Protein AF-A0A0D2LZQ7-F1 (afdb_monomer)

Sequence (138 aa):
MLIMAAGFVLPALSAYAGPIALGGTLFYILSFAIGAGPVSGLIVPELNDACVRGLQRGAAVLQQGRKASNAVSAAMVTHWVCNVAIGQNFMAWVDRFGLSAVYTGFALASLIGAAYIQANVPETKGKSFGEIQKELNA

Solvent-accessible surface area (backbone atoms only — not comparable to full-atom values): 7782 Å² total; per-residue (Å²): 78,54,68,38,22,45,23,77,69,40,77,92,34,50,91,45,28,67,63,44,43,53,54,42,48,54,51,49,52,54,55,34,62,79,36,67,54,59,48,60,70,53,47,50,50,62,74,28,62,57,73,69,82,91,72,86,74,67,78,74,50,58,57,46,31,54,52,23,54,49,52,47,48,50,51,52,50,52,50,50,53,51,50,50,53,49,70,72,40,47,64,62,46,32,75,72,62,33,62,40,54,52,29,40,51,53,38,51,53,51,53,52,50,50,54,48,43,74,74,69,53,72,83,60,86,95,56,52,67,71,57,45,53,50,59,69,72,104

Secondary structure (DSSP, 8-state):
-HHHHHHTT-GGGGGGHHHHHHHHHHHHHHHHHHTHHHHHHHHHHHHTT---SS----HHHHHHHHHHHHHHHHHHHHHHHHHHHHHHHHHHHHHHH-HHHHHHHHHHHHHHHHHHHHHH----TT--HHHHHHHHT-

Radius of gyration: 20.06 Å; Cα contacts (8 Å, |Δi|>4): 86; chains: 1; bounding box: 40×25×62 Å

pLDDT: mean 84.76, std 14.62, range [44.53, 97.62]

Structure (mmCIF, N/CA/C/O backbone):
data_AF-A0A0D2LZQ7-F1
#
_entry.id   AF-A0A0D2LZQ7-F1
#
loop_
_atom_site.group_PDB
_atom_site.id
_atom_site.type_symbol
_atom_site.label_atom_id
_atom_site.label_alt_id
_atom_site.label_comp_id
_atom_site.label_asym_id
_atom_site.label_entity_id
_atom_site.label_seq_id
_atom_site.pdbx_PDB_ins_code
_atom_site.Cartn_x
_atom_site.Cartn_y
_atom_site.Cartn_z
_atom_site.occupancy
_atom_site.B_iso_or_equiv
_atom_site.auth_seq_id
_atom_site.auth_comp_id
_atom_site.auth_asym_id
_atom_site.auth_atom_id
_atom_site.pdbx_PDB_model_num
ATOM 1 N N . MET A 1 1 ? 3.597 5.274 -8.140 1.00 87.75 1 MET A N 1
ATOM 2 C CA . MET A 1 1 ? 4.105 4.033 -8.771 1.00 87.75 1 MET A CA 1
ATOM 3 C C . MET A 1 1 ? 3.721 3.924 -10.254 1.00 87.75 1 MET A C 1
ATOM 5 O O . MET A 1 1 ? 4.626 3.721 -11.047 1.00 87.75 1 MET A O 1
ATOM 9 N N . LEU A 1 2 ? 2.462 4.156 -10.675 1.00 90.06 2 LEU A N 1
ATOM 10 C CA . LEU A 1 2 ? 2.063 4.077 -12.105 1.00 90.06 2 LEU A CA 1
ATOM 11 C C . LEU A 1 2 ? 2.853 4.998 -13.046 1.00 90.06 2 LEU A C 1
ATOM 13 O O . LEU A 1 2 ? 3.326 4.553 -14.083 1.00 90.06 2 LEU A O 1
ATOM 17 N N . ILE A 1 3 ? 3.047 6.266 -12.673 1.00 87.00 3 ILE A N 1
ATOM 18 C CA . ILE A 1 3 ? 3.822 7.219 -13.489 1.00 87.00 3 ILE A CA 1
ATOM 19 C C . ILE A 1 3 ? 5.280 6.757 -13.637 1.00 87.00 3 ILE A C 1
ATOM 21 O O . ILE A 1 3 ? 5.860 6.870 -14.712 1.00 87.00 3 ILE A O 1
ATOM 25 N N . MET A 1 4 ? 5.854 6.167 -12.583 1.00 87.94 4 MET A N 1
ATOM 26 C CA . MET A 1 4 ? 7.193 5.578 -12.654 1.00 87.94 4 MET A CA 1
ATOM 27 C C . MET A 1 4 ? 7.211 4.378 -13.603 1.00 87.94 4 MET A C 1
ATOM 29 O O . MET A 1 4 ? 8.079 4.312 -14.462 1.00 87.94 4 MET A O 1
ATOM 33 N N . ALA A 1 5 ? 6.222 3.482 -13.517 1.00 88.62 5 ALA A N 1
ATOM 34 C CA . ALA A 1 5 ? 6.083 2.347 -14.432 1.00 88.62 5 ALA A CA 1
ATOM 35 C C . ALA A 1 5 ? 5.972 2.792 -15.904 1.00 88.62 5 ALA A C 1
ATOM 37 O O . ALA A 1 5 ? 6.611 2.201 -16.776 1.00 88.62 5 ALA A O 1
ATOM 38 N N . ALA A 1 6 ? 5.222 3.867 -16.169 1.00 86.06 6 ALA A N 1
ATOM 39 C CA . ALA A 1 6 ? 5.079 4.460 -17.496 1.00 86.06 6 ALA A CA 1
ATOM 40 C C . ALA A 1 6 ? 6.392 5.079 -18.008 1.00 86.06 6 ALA A C 1
ATOM 42 O O . ALA A 1 6 ? 6.715 4.931 -19.186 1.00 86.06 6 ALA A O 1
ATOM 43 N N . GLY A 1 7 ? 7.181 5.703 -17.125 1.00 84.12 7 GLY A N 1
ATOM 44 C CA . GLY A 1 7 ? 8.494 6.271 -17.454 1.00 84.12 7 GLY A CA 1
ATOM 45 C C . GLY A 1 7 ? 9.517 5.244 -17.956 1.00 84.12 7 GLY A C 1
ATOM 46 O O . GLY A 1 7 ? 10.398 5.601 -18.731 1.00 84.12 7 GLY A O 1
ATOM 47 N N . PHE A 1 8 ? 9.372 3.970 -17.573 1.00 79.88 8 PHE A N 1
ATOM 48 C CA . PHE A 1 8 ? 10.234 2.874 -18.036 1.00 79.88 8 PHE A CA 1
ATOM 49 C C . PHE A 1 8 ? 9.756 2.194 -19.328 1.00 79.88 8 PHE A C 1
ATOM 51 O O . PHE A 1 8 ? 10.503 1.406 -19.901 1.00 79.88 8 PHE A O 1
ATOM 58 N N . VAL A 1 9 ? 8.526 2.459 -19.782 1.00 84.75 9 VAL A N 1
ATOM 59 C CA . VAL A 1 9 ? 7.919 1.772 -20.940 1.00 84.75 9 VAL A CA 1
ATOM 60 C C . VAL A 1 9 ? 7.734 2.708 -22.128 1.00 84.75 9 VAL A C 1
ATOM 62 O O . VAL A 1 9 ? 7.907 2.293 -23.270 1.00 84.75 9 VAL A O 1
ATOM 65 N N . LEU A 1 10 ? 7.375 3.969 -21.883 1.00 87.06 10 LEU A N 1
ATOM 66 C CA . LEU A 1 10 ? 7.073 4.920 -22.946 1.00 87.06 10 LEU A CA 1
ATOM 67 C C . LEU A 1 10 ? 8.366 5.538 -23.504 1.00 87.06 10 LEU A C 1
ATOM 69 O O . LEU A 1 10 ? 9.051 6.255 -22.770 1.00 87.06 10 LEU A O 1
ATOM 73 N N . PRO A 1 11 ? 8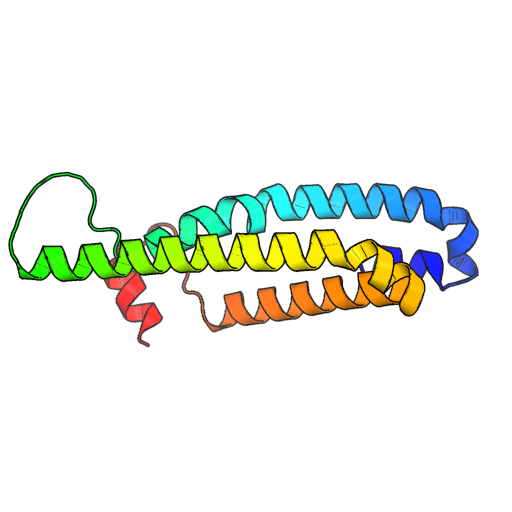.675 5.367 -24.809 1.00 83.62 11 PRO A N 1
ATOM 74 C CA . PRO A 1 11 ? 9.893 5.919 -25.409 1.00 83.62 11 PRO A CA 1
ATOM 75 C C . PRO A 1 11 ? 10.017 7.436 -25.234 1.00 83.62 11 PRO A C 1
ATOM 77 O O . PRO A 1 11 ? 11.109 7.940 -24.989 1.00 83.62 11 PRO A O 1
ATOM 80 N N . ALA A 1 12 ? 8.891 8.157 -25.270 1.00 86.25 12 ALA A N 1
ATOM 81 C CA . ALA A 1 12 ? 8.836 9.606 -25.073 1.00 86.25 12 ALA A CA 1
ATOM 82 C C . ALA A 1 12 ? 9.287 10.071 -23.672 1.00 86.25 12 ALA A C 1
ATOM 84 O O . ALA A 1 12 ? 9.726 11.207 -23.517 1.00 86.25 12 ALA A O 1
ATOM 85 N N . LEU A 1 13 ? 9.190 9.209 -22.653 1.00 82.88 13 LEU A N 1
ATOM 86 C CA . LEU A 1 13 ? 9.562 9.525 -21.268 1.00 82.88 13 LEU A CA 1
ATOM 87 C C . LEU A 1 13 ? 10.938 8.974 -20.876 1.00 82.88 13 LEU A C 1
ATOM 89 O O . LEU A 1 13 ? 11.419 9.276 -19.785 1.00 82.88 13 LEU A O 1
ATOM 93 N N . SER A 1 14 ? 11.589 8.214 -21.761 1.00 79.50 14 SER A N 1
ATOM 94 C CA . SER A 1 14 ? 12.878 7.559 -21.498 1.00 79.50 14 SER A CA 1
ATOM 95 C C . SER A 1 14 ? 13.975 8.539 -21.062 1.00 79.50 14 SER A C 1
ATOM 97 O O . SER A 1 14 ? 14.703 8.260 -20.110 1.00 79.50 14 SER A O 1
ATOM 99 N N . ALA A 1 15 ? 14.032 9.730 -21.671 1.00 86.69 15 ALA A N 1
ATOM 100 C CA . ALA A 1 15 ? 14.978 10.792 -21.312 1.00 86.69 15 ALA A CA 1
ATOM 101 C C . ALA A 1 15 ? 14.763 11.354 -19.890 1.00 86.69 15 ALA A C 1
ATOM 103 O O . ALA A 1 15 ? 15.683 11.911 -19.296 1.00 86.69 15 ALA A O 1
ATOM 104 N N . TYR A 1 16 ? 13.563 11.187 -19.329 1.00 88.56 16 TYR A N 1
ATOM 105 C CA . TYR A 1 16 ? 13.173 11.693 -18.011 1.00 88.56 16 TYR A CA 1
ATOM 106 C C . TYR A 1 16 ? 12.972 10.581 -16.975 1.00 88.56 16 TYR A C 1
ATOM 108 O O . TYR A 1 16 ? 12.557 10.865 -15.850 1.00 88.56 16 TYR A O 1
ATOM 116 N N . ALA A 1 17 ? 13.282 9.324 -17.311 1.00 85.62 17 ALA A N 1
ATOM 117 C CA . ALA A 1 17 ? 13.034 8.176 -16.440 1.00 85.62 17 ALA A CA 1
ATOM 118 C C . ALA A 1 17 ? 13.706 8.322 -15.061 1.00 85.62 17 ALA A C 1
ATOM 120 O O . ALA A 1 17 ? 13.077 8.045 -14.042 1.00 85.62 17 ALA A O 1
ATOM 121 N N . GLY A 1 18 ? 14.945 8.830 -15.015 1.00 87.94 18 GLY A N 1
ATOM 122 C CA . GLY A 1 18 ? 15.674 9.089 -13.766 1.00 87.94 18 GLY A CA 1
ATOM 123 C C . GLY A 1 18 ? 14.971 10.108 -12.853 1.00 87.94 18 GLY A C 1
ATOM 124 O O . GLY A 1 18 ? 14.601 9.756 -11.730 1.00 87.94 18 GLY A O 1
ATOM 125 N N . PRO A 1 19 ? 14.725 11.349 -13.316 1.00 92.75 19 PRO A N 1
ATOM 126 C CA . PRO A 1 19 ? 13.962 12.342 -12.557 1.00 92.75 19 PRO A CA 1
ATOM 127 C C . PRO A 1 19 ? 12.556 11.877 -12.148 1.00 92.75 19 PRO A C 1
ATOM 129 O O . PRO A 1 19 ? 12.140 12.121 -11.015 1.00 92.75 19 PRO A O 1
ATOM 132 N N . ILE A 1 20 ? 11.839 11.170 -13.030 1.00 91.88 20 ILE A N 1
ATOM 133 C CA . ILE A 1 20 ? 10.507 10.615 -12.740 1.00 91.88 20 ILE A CA 1
ATOM 134 C C . ILE A 1 20 ? 10.581 9.574 -11.617 1.00 91.88 20 ILE A C 1
ATOM 136 O O . ILE A 1 20 ? 9.742 9.589 -10.714 1.00 91.88 20 ILE A O 1
ATOM 140 N N . ALA A 1 21 ? 11.577 8.686 -11.646 1.00 90.50 21 ALA A N 1
ATOM 141 C CA . ALA A 1 21 ? 11.774 7.682 -10.608 1.00 90.50 21 ALA A CA 1
ATOM 142 C C . ALA A 1 21 ? 12.103 8.327 -9.254 1.00 90.50 21 ALA A C 1
ATOM 144 O O . ALA A 1 21 ? 11.505 7.961 -8.241 1.00 90.50 21 ALA A O 1
ATOM 145 N N . LEU A 1 22 ? 12.991 9.325 -9.230 1.00 92.94 22 LEU A N 1
ATOM 146 C CA . LEU A 1 22 ? 13.341 10.046 -8.006 1.00 92.94 22 LEU A CA 1
ATOM 147 C C . LEU A 1 22 ? 12.132 10.792 -7.427 1.00 92.94 22 LEU A C 1
ATOM 149 O O . LEU A 1 22 ? 11.750 10.559 -6.280 1.00 92.94 22 LEU A O 1
ATOM 153 N N . GLY A 1 23 ? 11.500 11.654 -8.228 1.00 95.25 23 GLY A N 1
ATOM 154 C CA . GLY A 1 23 ? 10.352 12.447 -7.789 1.00 95.25 23 GLY A CA 1
ATOM 155 C C . GLY A 1 23 ? 9.172 11.570 -7.368 1.00 95.25 23 GLY A C 1
ATOM 156 O O . GLY A 1 23 ? 8.560 11.800 -6.326 1.00 95.25 23 GLY A O 1
ATOM 157 N N . GLY A 1 24 ? 8.900 10.507 -8.129 1.00 93.38 24 GLY A N 1
ATOM 158 C CA . GLY A 1 24 ? 7.856 9.540 -7.806 1.00 93.38 24 GLY A CA 1
ATOM 159 C C . GLY A 1 24 ? 8.128 8.765 -6.515 1.00 93.38 24 GLY A C 1
ATOM 160 O O . GLY A 1 24 ? 7.190 8.512 -5.758 1.00 93.38 24 GLY A O 1
ATOM 161 N N . THR A 1 25 ? 9.389 8.431 -6.231 1.00 93.44 25 THR A N 1
ATOM 162 C CA . THR A 1 25 ? 9.786 7.761 -4.983 1.00 93.44 25 THR A CA 1
ATOM 163 C C . THR A 1 25 ? 9.614 8.690 -3.786 1.00 93.44 25 THR A C 1
ATOM 165 O O . THR A 1 25 ? 9.009 8.295 -2.793 1.00 93.44 25 THR A O 1
ATOM 168 N N . LEU A 1 26 ? 10.066 9.943 -3.889 1.00 95.69 26 LEU A N 1
ATOM 169 C CA . LEU A 1 26 ? 9.900 10.933 -2.820 1.00 95.69 26 LEU A CA 1
ATOM 170 C C . LEU A 1 26 ? 8.422 11.187 -2.513 1.00 95.69 26 LEU A C 1
ATOM 172 O O . LEU A 1 26 ? 8.014 11.147 -1.354 1.00 95.69 26 LEU A O 1
ATOM 176 N N . PHE A 1 27 ? 7.599 11.376 -3.546 1.00 94.19 27 PHE A N 1
ATOM 177 C CA . PHE A 1 27 ? 6.162 11.578 -3.371 1.00 94.19 27 PHE A CA 1
ATOM 178 C C . PHE A 1 27 ? 5.471 10.357 -2.750 1.00 94.19 27 PHE A C 1
ATOM 180 O O . PHE A 1 27 ? 4.601 10.503 -1.890 1.00 94.19 27 PHE A O 1
ATOM 187 N N . TYR A 1 28 ? 5.877 9.148 -3.151 1.00 93.19 28 TYR A N 1
ATOM 188 C CA . TYR A 1 28 ? 5.391 7.908 -2.553 1.00 93.19 28 TYR A CA 1
ATOM 189 C C . TYR A 1 28 ? 5.730 7.828 -1.058 1.00 93.19 28 TYR A C 1
ATOM 191 O O . TYR A 1 28 ? 4.838 7.576 -0.250 1.00 93.19 28 TYR A O 1
ATOM 199 N N . ILE A 1 29 ? 6.985 8.106 -0.684 1.00 94.44 29 ILE A N 1
ATOM 200 C CA . ILE A 1 29 ? 7.432 8.098 0.717 1.00 94.44 29 ILE A CA 1
ATOM 201 C C . ILE A 1 29 ? 6.642 9.120 1.542 1.00 94.44 29 ILE A C 1
ATOM 203 O O . ILE A 1 29 ? 6.144 8.778 2.612 1.00 94.44 29 ILE A O 1
ATOM 207 N N . LEU A 1 30 ? 6.476 10.347 1.037 1.00 95.06 30 LEU A N 1
ATOM 208 C CA . LEU A 1 30 ? 5.711 11.395 1.721 1.00 95.06 30 LEU A CA 1
ATOM 209 C C . LEU A 1 30 ? 4.248 10.992 1.926 1.00 95.06 30 LEU A C 1
ATOM 211 O O . LEU A 1 30 ? 3.727 11.114 3.032 1.00 95.06 30 LEU A O 1
ATOM 215 N N . SER A 1 31 ? 3.606 10.463 0.882 1.00 93.25 31 SER A N 1
ATOM 216 C CA . SER A 1 31 ? 2.210 10.010 0.943 1.00 93.25 31 SER A CA 1
ATOM 217 C C . SER A 1 31 ? 2.025 8.874 1.953 1.00 93.25 31 SER A C 1
ATOM 219 O O . SER A 1 31 ? 1.050 8.854 2.703 1.00 93.25 31 SER A O 1
ATOM 221 N N . PHE A 1 32 ? 2.977 7.939 2.009 1.00 92.69 32 PHE A N 1
ATOM 222 C CA . PHE A 1 32 ? 2.966 6.860 2.992 1.00 92.69 32 PHE A CA 1
ATOM 223 C C . PHE A 1 32 ? 3.152 7.392 4.421 1.00 92.69 32 PHE A C 1
ATOM 225 O O . PHE A 1 32 ? 2.405 7.005 5.319 1.00 92.69 32 PHE A O 1
ATOM 232 N N . ALA A 1 33 ? 4.105 8.306 4.623 1.00 92.88 33 ALA A N 1
ATOM 233 C CA . ALA A 1 33 ? 4.465 8.833 5.937 1.00 92.88 33 ALA A CA 1
ATOM 234 C C . ALA A 1 33 ? 3.336 9.618 6.622 1.00 92.88 33 ALA A C 1
ATOM 236 O O . ALA A 1 33 ? 3.242 9.583 7.845 1.00 92.88 33 ALA A O 1
ATOM 237 N N . ILE A 1 34 ? 2.469 10.300 5.865 1.00 93.38 34 ILE A N 1
ATOM 238 C CA . ILE A 1 34 ? 1.331 11.049 6.431 1.00 93.38 34 ILE A CA 1
ATOM 239 C C . ILE A 1 34 ? 0.064 10.202 6.622 1.00 93.38 34 ILE A C 1
ATOM 241 O O . ILE A 1 34 ? -0.857 10.637 7.306 1.00 93.38 34 ILE A O 1
ATOM 245 N N . GLY A 1 35 ? -0.007 9.022 5.998 1.00 90.88 35 GLY A N 1
ATOM 246 C CA . GLY A 1 35 ? -1.219 8.204 5.933 1.00 90.88 35 GLY A CA 1
ATOM 247 C C . GLY A 1 35 ? -0.979 6.778 6.410 1.00 90.88 35 GLY A C 1
ATOM 248 O O . GLY A 1 35 ? -0.927 6.511 7.608 1.00 90.88 35 GLY A O 1
ATOM 249 N N . ALA A 1 36 ? -0.842 5.849 5.461 1.00 89.56 36 ALA A N 1
ATOM 250 C CA . ALA A 1 36 ? -0.796 4.410 5.731 1.00 89.56 36 ALA A CA 1
ATOM 251 C C . ALA A 1 36 ? 0.318 3.975 6.702 1.00 89.56 36 ALA A C 1
ATOM 253 O O . ALA A 1 36 ? 0.158 2.957 7.372 1.00 89.56 36 ALA A O 1
ATOM 254 N N . GLY A 1 37 ? 1.411 4.738 6.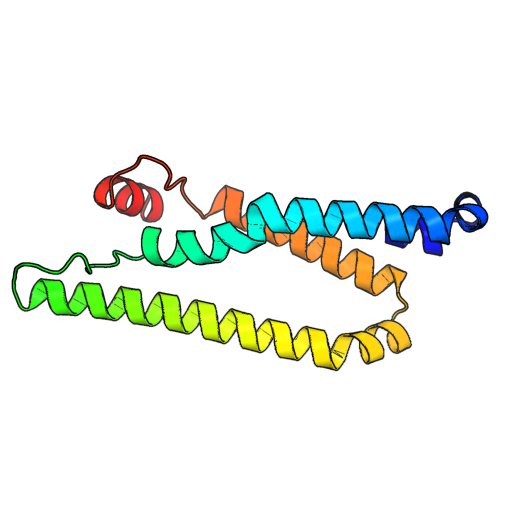810 1.00 89.06 37 GLY A N 1
ATOM 255 C CA . GLY A 1 37 ? 2.474 4.501 7.784 1.00 89.06 37 GLY A CA 1
ATOM 256 C C . GLY A 1 37 ? 1.972 4.600 9.228 1.00 89.06 37 GLY A C 1
ATOM 257 O O . GLY A 1 37 ? 1.796 3.569 9.873 1.00 89.06 37 GLY A O 1
ATOM 258 N N . PRO A 1 38 ? 1.720 5.808 9.757 1.00 90.38 38 PRO A N 1
ATOM 259 C CA . PRO A 1 38 ? 1.290 5.977 11.145 1.00 90.38 38 PRO A CA 1
ATOM 260 C C . PRO A 1 38 ? -0.142 5.486 11.406 1.00 90.38 38 PRO A C 1
ATOM 262 O O . PRO A 1 38 ? -0.401 4.903 12.457 1.00 90.38 38 PRO A O 1
ATOM 265 N N . VAL A 1 39 ? -1.076 5.686 10.468 1.00 91.44 39 VAL A N 1
ATOM 266 C CA . VAL A 1 39 ? -2.510 5.430 10.709 1.00 91.44 39 VAL A CA 1
ATOM 267 C C . VAL A 1 39 ? -2.805 3.941 10.884 1.00 91.44 39 VAL A C 1
ATOM 269 O O . VAL A 1 39 ? -3.612 3.578 11.736 1.00 91.44 39 VAL A O 1
ATOM 272 N N . SER A 1 40 ? -2.123 3.061 10.144 1.00 88.06 40 SER A N 1
ATOM 273 C CA . SER A 1 40 ? -2.337 1.611 10.265 1.00 88.06 40 SER A CA 1
ATOM 274 C C . SER A 1 40 ? -1.994 1.070 11.659 1.00 88.06 40 SER A C 1
ATOM 276 O O . SER A 1 40 ? -2.641 0.136 12.127 1.00 88.06 40 SER A O 1
ATOM 278 N N . GLY A 1 41 ? -1.030 1.687 12.353 1.00 85.38 41 GLY A N 1
ATOM 279 C CA . GLY A 1 41 ? -0.684 1.339 13.733 1.00 85.38 41 GLY A CA 1
ATOM 280 C C . GLY A 1 41 ? -1.691 1.845 14.770 1.00 85.38 41 GLY A C 1
ATOM 281 O O . GLY A 1 41 ? -1.858 1.213 15.812 1.00 85.38 41 GLY A O 1
ATOM 282 N N . LEU A 1 42 ? -2.376 2.956 14.484 1.00 87.69 42 LEU A N 1
ATOM 283 C CA . LEU A 1 42 ? -3.363 3.565 15.384 1.00 87.69 42 LEU A CA 1
ATOM 284 C C . LEU A 1 42 ? -4.743 2.918 15.259 1.00 87.69 42 LEU A C 1
ATOM 286 O O . LEU A 1 42 ? -5.418 2.697 16.259 1.00 87.69 42 LEU A O 1
ATOM 290 N N . ILE A 1 43 ? -5.152 2.567 14.042 1.00 88.94 43 ILE A N 1
ATOM 291 C CA . ILE A 1 43 ? -6.537 2.169 13.782 1.00 88.94 43 ILE A CA 1
ATOM 292 C C . ILE A 1 43 ? -6.887 0.789 14.350 1.00 88.94 43 ILE A C 1
ATOM 294 O O . ILE A 1 43 ? -8.011 0.558 14.777 1.00 88.94 43 ILE A O 1
ATOM 298 N N . VAL A 1 44 ? -5.929 -0.142 14.413 1.00 87.31 44 VAL A N 1
ATOM 299 C CA . VAL A 1 44 ? -6.172 -1.501 14.930 1.00 87.31 44 VAL A CA 1
ATOM 300 C C . VAL A 1 44 ? -6.626 -1.498 16.400 1.00 87.31 44 VAL A C 1
ATOM 302 O O . VAL A 1 44 ? -7.643 -2.136 16.685 1.00 87.31 44 VAL A O 1
ATOM 305 N N . PRO A 1 45 ? -5.945 -0.808 17.339 1.00 83.19 45 PRO A N 1
ATOM 306 C CA . PRO A 1 45 ? -6.425 -0.690 18.718 1.00 83.19 45 PRO A CA 1
ATOM 307 C C . PRO A 1 45 ? -7.638 0.242 18.883 1.00 83.19 45 PRO A C 1
ATOM 309 O O . PRO A 1 45 ? -8.339 0.132 19.885 1.00 83.19 45 PRO A O 1
ATOM 312 N N . GLU A 1 46 ? -7.901 1.152 17.940 1.00 85.06 46 GLU A N 1
ATOM 313 C CA . GLU A 1 46 ? -9.112 1.988 17.956 1.00 85.06 46 GLU A CA 1
ATOM 314 C C . GLU A 1 46 ? -10.366 1.209 17.527 1.00 85.06 46 GLU A C 1
ATOM 316 O O . GLU A 1 46 ? -11.428 1.391 18.117 1.00 85.06 46 GLU A O 1
ATOM 321 N N . LEU A 1 47 ? -10.240 0.311 16.541 1.00 84.44 47 LEU A N 1
ATOM 322 C CA . LEU A 1 47 ? -11.326 -0.557 16.065 1.00 84.44 47 LEU A CA 1
ATOM 323 C C . LEU A 1 47 ? -11.620 -1.717 17.015 1.00 84.44 47 LEU A C 1
ATOM 325 O O . LEU A 1 47 ? -12.757 -2.167 17.118 1.00 84.44 47 LEU A O 1
ATOM 329 N N . ASN A 1 48 ? -10.588 -2.246 17.668 1.00 74.50 48 ASN A N 1
ATOM 330 C CA . ASN A 1 48 ? -10.734 -3.349 18.603 1.00 74.50 48 ASN A CA 1
ATOM 331 C C . ASN A 1 48 ? -10.612 -2.784 20.004 1.00 74.50 48 ASN A C 1
ATOM 333 O O . ASN A 1 48 ? -9.480 -2.553 20.410 1.00 74.50 48 ASN A O 1
ATOM 337 N N . ASP A 1 49 ? -11.738 -2.599 20.706 1.00 63.41 49 ASP A N 1
ATOM 338 C CA . ASP A 1 49 ? -11.848 -2.129 22.097 1.00 63.41 49 ASP A CA 1
ATOM 339 C C . ASP A 1 49 ? -10.598 -2.444 22.931 1.00 63.41 49 ASP A C 1
ATOM 341 O O . ASP A 1 49 ? -10.515 -3.460 23.636 1.00 63.41 49 ASP A O 1
ATOM 345 N N . ALA A 1 50 ? -9.593 -1.569 22.856 1.00 53.75 50 ALA A N 1
ATOM 346 C CA . ALA A 1 50 ? -8.380 -1.715 23.623 1.00 53.75 50 ALA A CA 1
ATOM 347 C C . ALA A 1 50 ? -8.736 -1.244 25.025 1.00 53.75 50 ALA A C 1
ATOM 349 O O . ALA A 1 50 ? -8.507 -0.101 25.419 1.00 53.75 50 ALA A O 1
A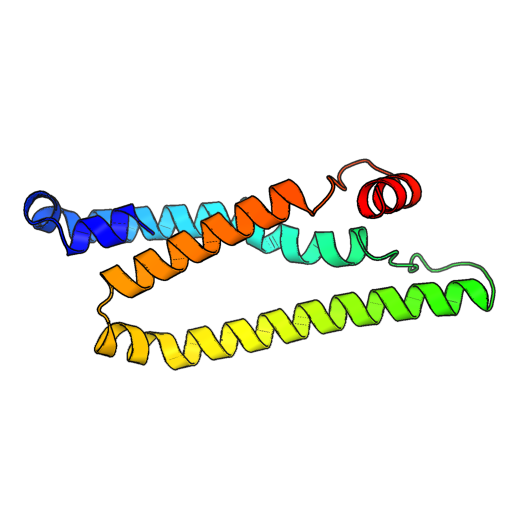TOM 350 N N . CYS A 1 51 ? -9.361 -2.144 25.780 1.00 49.28 51 CYS A N 1
ATOM 351 C CA . CYS A 1 51 ? -9.588 -2.012 27.203 1.00 49.28 51 CYS A CA 1
ATOM 352 C C . CYS A 1 51 ? -8.233 -1.993 27.923 1.00 49.28 51 CYS A C 1
ATOM 354 O O . CYS A 1 51 ? -7.859 -2.960 28.578 1.00 49.28 51 CYS A O 1
ATOM 356 N N . VAL A 1 52 ? -7.479 -0.899 27.803 1.00 45.47 52 VAL A N 1
ATOM 357 C CA . VAL A 1 52 ? -6.348 -0.589 28.674 1.00 45.47 52 VAL A CA 1
ATOM 358 C C . VAL A 1 52 ? -6.196 0.930 28.807 1.00 45.47 52 VAL A C 1
ATOM 360 O O . VAL A 1 52 ? -5.287 1.556 28.274 1.00 45.47 52 VAL A O 1
ATOM 363 N N . ARG A 1 53 ? -7.058 1.527 29.631 1.00 45.84 53 ARG A N 1
ATOM 364 C CA . ARG A 1 53 ? -6.612 2.563 30.573 1.00 45.84 53 ARG A CA 1
ATOM 365 C C . ARG A 1 53 ? -6.899 2.089 31.997 1.00 45.84 53 ARG A C 1
ATOM 367 O O . ARG A 1 53 ? -7.810 2.558 32.658 1.00 45.84 53 ARG A O 1
ATOM 374 N N . GLY A 1 54 ? -6.128 1.093 32.428 1.00 44.78 54 GLY A N 1
ATOM 375 C CA . GLY A 1 54 ? -5.565 0.997 33.780 1.00 44.78 54 GLY A CA 1
ATOM 376 C C . GLY A 1 54 ? -6.449 0.845 35.023 1.00 44.78 54 GLY A C 1
ATOM 377 O O . GLY A 1 54 ? -5.873 0.655 36.088 1.00 44.78 54 GLY A O 1
ATOM 378 N N . LEU A 1 55 ? -7.781 0.908 34.987 1.00 44.53 55 LEU A N 1
ATOM 379 C CA . LEU A 1 55 ? -8.541 0.846 36.239 1.00 44.53 55 LEU A CA 1
ATOM 380 C C . LEU A 1 55 ? -9.977 0.359 36.021 1.00 44.53 55 LEU A C 1
ATOM 382 O O . LEU A 1 55 ? -10.735 0.970 35.278 1.00 44.53 55 LEU A O 1
ATOM 386 N N . GLN A 1 56 ? -10.350 -0.673 36.784 1.00 45.25 56 GLN A N 1
ATOM 387 C CA . GLN A 1 56 ? -11.709 -1.170 37.048 1.00 45.25 56 GLN A CA 1
ATOM 388 C C . GLN A 1 56 ? -12.266 -2.328 36.174 1.00 45.25 56 GLN A C 1
ATOM 390 O O . GLN A 1 56 ? -12.451 -2.192 34.972 1.00 45.25 56 GLN A O 1
ATOM 395 N N . ARG A 1 57 ? -12.713 -3.381 36.896 1.00 47.84 57 ARG A N 1
ATOM 396 C CA . ARG A 1 57 ? -13.887 -4.271 36.666 1.00 47.84 57 ARG A CA 1
ATOM 397 C C . ARG A 1 57 ? -13.688 -5.619 35.944 1.00 47.84 57 ARG A C 1
ATOM 399 O O . ARG A 1 57 ? -13.382 -5.647 34.774 1.00 47.84 57 ARG A O 1
ATOM 406 N N . GLY A 1 58 ? -14.042 -6.713 36.642 1.00 53.03 58 GLY A N 1
ATOM 407 C CA . GLY A 1 58 ? -14.916 -7.818 36.181 1.00 53.03 58 GLY A CA 1
ATOM 408 C C . GLY A 1 58 ? -14.449 -8.830 35.109 1.00 53.03 58 GLY A C 1
ATOM 409 O O . GLY A 1 58 ? -13.770 -8.501 34.146 1.00 53.03 58 GLY A O 1
ATOM 410 N N . ALA A 1 59 ? -14.926 -10.080 35.216 1.00 53.25 59 ALA A N 1
ATOM 411 C CA . ALA A 1 59 ? -14.616 -11.184 34.291 1.00 53.25 59 ALA A CA 1
ATOM 412 C C . ALA A 1 59 ? -15.067 -10.959 32.828 1.00 53.25 59 ALA A C 1
ATOM 414 O O . ALA A 1 59 ? -14.407 -11.440 31.909 1.00 53.25 59 ALA A O 1
ATOM 415 N N . ALA A 1 60 ? -16.139 -10.191 32.592 1.00 50.81 60 ALA A N 1
ATOM 416 C CA . ALA A 1 60 ? -16.614 -9.859 31.242 1.00 50.81 60 ALA A CA 1
ATOM 417 C C . ALA A 1 60 ? -15.677 -8.885 30.492 1.00 50.81 60 ALA A C 1
ATOM 419 O O . ALA A 1 60 ? -15.534 -8.964 29.276 1.00 50.81 60 ALA A O 1
ATOM 420 N N . VAL A 1 61 ? -14.972 -8.012 31.219 1.00 52.50 61 VAL A N 1
ATOM 421 C CA . VAL A 1 61 ? -14.021 -7.036 30.655 1.00 52.50 61 VAL A CA 1
ATOM 422 C C . VAL A 1 61 ? -12.697 -7.711 30.271 1.00 52.50 61 VAL A C 1
ATOM 424 O O . VAL A 1 61 ? -12.082 -7.359 29.264 1.00 52.50 61 VAL A O 1
ATOM 427 N N . LEU A 1 62 ? -12.294 -8.756 31.008 1.00 51.84 62 LEU A N 1
ATOM 428 C CA . LEU A 1 62 ? -11.110 -9.566 30.685 1.00 51.84 62 LEU A CA 1
ATOM 429 C C . LEU A 1 62 ? -11.225 -10.264 29.319 1.00 51.84 62 LEU A C 1
ATOM 431 O O . LEU A 1 62 ? -10.219 -10.464 28.637 1.00 51.84 62 LEU A O 1
ATOM 435 N N . GLN A 1 63 ? -12.442 -10.629 28.905 1.00 51.19 63 GLN A N 1
ATOM 436 C CA . GLN A 1 63 ? -12.674 -11.294 27.624 1.00 51.19 63 GLN A CA 1
ATOM 437 C C . GLN A 1 63 ? -12.594 -10.312 26.438 1.00 51.19 63 GLN A C 1
ATOM 439 O O . GLN A 1 63 ? -12.103 -10.696 25.375 1.00 51.19 63 GLN A O 1
ATOM 444 N N . GLN A 1 64 ? -12.996 -9.048 26.634 1.00 49.56 64 GLN A N 1
ATOM 445 C CA . GLN A 1 64 ? -12.884 -7.970 25.638 1.00 49.56 64 GLN A CA 1
ATOM 446 C C . GLN A 1 64 ? -11.409 -7.605 25.385 1.00 49.56 64 GLN A C 1
ATOM 448 O O . GLN A 1 64 ? -10.952 -7.611 24.242 1.00 49.56 64 GLN A O 1
ATOM 453 N N . GLY A 1 65 ? -10.623 -7.405 26.454 1.00 53.28 65 GLY A N 1
ATOM 454 C CA . GLY A 1 65 ? -9.199 -7.054 26.347 1.00 53.28 65 GLY A CA 1
ATOM 455 C C . GLY A 1 65 ? -8.347 -8.113 25.633 1.00 53.28 65 GLY A C 1
ATOM 456 O O . GLY A 1 65 ? -7.431 -7.772 24.887 1.00 53.28 65 GLY A O 1
ATOM 457 N N . ARG A 1 66 ? -8.691 -9.402 25.781 1.00 57.62 66 ARG A N 1
ATOM 458 C CA . ARG A 1 66 ? -8.013 -10.510 25.084 1.00 57.62 66 ARG A CA 1
ATOM 459 C C . ARG A 1 66 ? -8.268 -10.513 23.570 1.00 57.62 66 ARG A C 1
ATOM 461 O O . ARG A 1 66 ? -7.396 -10.914 22.805 1.00 57.62 66 ARG A O 1
ATOM 468 N N . LYS A 1 67 ? -9.447 -10.078 23.111 1.00 60.06 67 LYS A N 1
ATOM 469 C CA . LYS A 1 67 ? -9.745 -9.993 21.669 1.00 60.06 67 LYS A CA 1
ATOM 470 C C . LYS A 1 67 ? -8.959 -8.862 21.003 1.00 60.06 67 LYS A C 1
ATOM 472 O O . LYS A 1 67 ? -8.390 -9.082 19.938 1.00 60.06 67 LYS A O 1
ATOM 477 N N . ALA A 1 68 ? -8.843 -7.710 21.664 1.00 66.19 68 ALA A N 1
ATOM 478 C CA . ALA A 1 68 ? -8.056 -6.588 21.158 1.00 66.19 68 ALA A CA 1
ATOM 479 C C . ALA A 1 68 ? -6.557 -6.913 21.056 1.00 66.19 68 ALA A C 1
ATOM 481 O O . ALA A 1 68 ? -5.941 -6.652 20.023 1.00 66.19 68 ALA A O 1
ATOM 482 N N . SER A 1 69 ? -5.973 -7.573 22.067 1.00 68.62 69 SER A N 1
ATOM 483 C CA . SER A 1 69 ? -4.570 -8.011 21.996 1.00 68.62 69 SER A CA 1
ATOM 484 C C . SER A 1 69 ? -4.320 -8.996 20.851 1.00 68.62 69 SER A C 1
ATOM 486 O O . SER A 1 69 ? -3.285 -8.927 20.187 1.00 68.62 69 SER A O 1
ATOM 488 N N . ASN A 1 70 ? -5.280 -9.888 20.584 1.00 79.75 70 ASN A N 1
ATOM 489 C CA . ASN A 1 70 ? -5.179 -10.846 19.486 1.00 79.75 70 ASN A CA 1
ATOM 490 C C . ASN A 1 70 ? -5.241 -10.149 18.122 1.00 79.75 70 ASN A C 1
ATOM 492 O O . ASN A 1 70 ? -4.483 -10.516 17.231 1.00 79.75 70 ASN A O 1
ATOM 496 N N . ALA A 1 71 ? -6.091 -9.130 17.967 1.00 84.38 71 ALA A N 1
ATOM 497 C CA . ALA A 1 71 ? -6.191 -8.362 16.729 1.00 84.38 71 ALA A CA 1
ATOM 498 C C . ALA A 1 71 ? -4.911 -7.563 16.437 1.00 84.38 71 ALA A C 1
ATOM 500 O O . ALA A 1 71 ? -4.387 -7.630 15.327 1.00 84.38 71 ALA A O 1
ATOM 501 N N . VAL A 1 72 ? -4.353 -6.877 17.442 1.00 86.12 72 VAL A N 1
ATOM 502 C CA . VAL A 1 72 ? -3.074 -6.154 17.309 1.00 86.12 72 VAL A CA 1
ATOM 503 C C . VAL A 1 72 ? -1.934 -7.115 16.963 1.00 86.12 72 VAL A C 1
ATOM 505 O O . VAL A 1 72 ? -1.143 -6.840 16.061 1.00 86.12 72 VAL A O 1
ATOM 508 N N . SER A 1 73 ? -1.866 -8.271 17.630 1.00 87.38 73 SER A N 1
ATOM 509 C CA . SER A 1 73 ? -0.862 -9.295 17.329 1.00 87.38 73 SER A CA 1
ATOM 510 C C . SER A 1 73 ? -1.021 -9.857 15.913 1.00 87.38 73 SER A C 1
ATOM 512 O O . SER A 1 73 ? -0.038 -9.929 15.178 1.00 87.38 73 SER A O 1
ATOM 514 N N . ALA A 1 74 ? -2.245 -10.183 15.491 1.00 89.56 74 ALA A N 1
ATOM 515 C CA . ALA A 1 74 ? -2.524 -10.677 14.145 1.00 89.56 74 ALA A CA 1
ATOM 516 C C . ALA A 1 74 ? -2.170 -9.641 13.068 1.00 89.56 74 ALA A C 1
ATOM 518 O O . ALA A 1 74 ? -1.553 -9.996 12.062 1.00 89.56 74 ALA A O 1
ATOM 519 N N . ALA A 1 75 ? -2.492 -8.363 13.292 1.00 90.88 75 ALA A N 1
ATOM 520 C CA . ALA A 1 75 ? -2.117 -7.275 12.395 1.00 90.88 75 ALA A CA 1
ATOM 521 C C . ALA A 1 75 ? -0.591 -7.147 12.276 1.00 90.88 75 ALA A C 1
ATOM 523 O O . ALA A 1 75 ? -0.063 -7.077 11.168 1.00 90.88 75 ALA A O 1
ATOM 524 N N . MET A 1 76 ? 0.127 -7.202 13.402 1.00 91.69 76 MET A N 1
ATOM 525 C CA . MET A 1 76 ? 1.588 -7.115 13.426 1.00 91.69 76 MET A CA 1
ATOM 526 C C . MET A 1 76 ? 2.252 -8.313 12.736 1.00 91.69 76 MET A C 1
ATOM 528 O O . MET A 1 76 ? 3.157 -8.136 11.924 1.00 91.69 76 MET A O 1
ATOM 532 N N . VAL A 1 77 ? 1.784 -9.536 13.003 1.00 94.88 77 VAL A N 1
ATOM 533 C CA . VAL A 1 77 ? 2.283 -10.745 12.329 1.00 94.88 77 VAL A CA 1
ATOM 534 C C . VAL A 1 77 ? 2.022 -10.664 10.827 1.00 94.88 77 VAL A C 1
ATOM 536 O O . VAL A 1 77 ? 2.938 -10.893 10.042 1.00 94.88 77 VAL A O 1
ATOM 539 N N . THR A 1 78 ? 0.811 -10.277 10.419 1.00 94.12 78 THR A N 1
ATOM 540 C CA . THR A 1 78 ? 0.462 -10.111 9.000 1.00 94.12 78 THR A CA 1
ATOM 541 C C . THR A 1 78 ? 1.365 -9.077 8.332 1.00 94.12 78 THR A C 1
ATOM 543 O O . THR A 1 78 ? 1.904 -9.339 7.259 1.00 94.12 78 THR A O 1
ATOM 546 N N . HIS A 1 79 ? 1.599 -7.934 8.986 1.00 94.12 79 HIS A N 1
ATOM 547 C CA . HIS A 1 79 ? 2.510 -6.903 8.498 1.00 94.12 79 HIS A CA 1
ATOM 548 C C . HIS A 1 79 ? 3.922 -7.455 8.265 1.00 94.12 79 HIS A C 1
ATOM 550 O O . HIS A 1 79 ? 4.471 -7.292 7.175 1.00 94.12 79 HIS A O 1
ATOM 556 N N . TRP A 1 80 ? 4.494 -8.156 9.247 1.00 96.44 80 TRP A N 1
ATOM 557 C CA . TRP A 1 80 ? 5.844 -8.711 9.131 1.00 96.44 80 TRP A CA 1
ATOM 558 C C . TRP A 1 80 ? 5.952 -9.825 8.094 1.00 96.44 80 TRP A C 1
ATOM 560 O O . TRP A 1 80 ? 6.923 -9.848 7.340 1.00 96.44 80 TRP A O 1
ATOM 570 N N . VAL A 1 81 ? 4.959 -10.710 8.002 1.00 97.62 81 VAL A N 1
ATOM 571 C CA . VAL A 1 81 ? 4.922 -11.763 6.976 1.00 97.62 81 VAL A CA 1
ATOM 572 C C . VAL A 1 81 ? 4.887 -11.145 5.579 1.00 97.62 81 VAL A C 1
ATOM 574 O O . VAL A 1 81 ? 5.700 -11.514 4.732 1.00 97.62 81 VAL A O 1
ATOM 577 N N . CYS A 1 82 ? 4.013 -10.162 5.346 1.00 95.50 82 CYS A N 1
ATOM 578 C CA . CYS A 1 82 ? 3.948 -9.445 4.073 1.00 95.50 82 CYS A CA 1
ATOM 579 C C . CYS A 1 82 ? 5.252 -8.695 3.770 1.00 95.50 82 CYS A C 1
ATOM 581 O O . CYS A 1 82 ? 5.744 -8.755 2.644 1.00 95.50 82 CYS A O 1
ATOM 583 N N . ASN A 1 83 ? 5.840 -8.029 4.768 1.00 95.62 83 ASN A N 1
ATOM 584 C CA . ASN A 1 83 ? 7.103 -7.310 4.620 1.00 95.62 83 ASN A CA 1
ATOM 585 C C . ASN A 1 83 ? 8.250 -8.251 4.222 1.00 95.62 83 ASN A C 1
ATOM 587 O O . ASN A 1 83 ? 8.979 -7.969 3.274 1.00 95.62 83 ASN A O 1
ATOM 591 N N . VAL A 1 84 ? 8.379 -9.400 4.892 1.00 97.56 84 VAL A N 1
ATOM 592 C CA . VAL A 1 84 ? 9.385 -10.416 4.550 1.00 97.56 84 VAL A CA 1
ATOM 593 C C . VAL A 1 84 ? 9.128 -10.976 3.154 1.00 97.56 84 VAL A C 1
ATOM 595 O O . VAL A 1 84 ? 10.056 -11.050 2.353 1.00 97.56 84 VAL A O 1
ATOM 598 N N . ALA A 1 85 ? 7.882 -11.324 2.825 1.00 96.69 85 ALA A N 1
ATOM 599 C CA . ALA A 1 85 ? 7.542 -11.855 1.510 1.00 96.69 85 ALA A CA 1
ATOM 600 C C . ALA A 1 85 ? 7.913 -10.872 0.387 1.00 96.69 85 ALA A C 1
ATOM 602 O O . ALA A 1 85 ? 8.573 -11.267 -0.572 1.00 96.69 85 ALA A O 1
ATOM 603 N N . ILE A 1 86 ? 7.555 -9.593 0.521 1.00 96.69 86 ILE A N 1
ATOM 604 C CA . ILE A 1 86 ? 7.900 -8.567 -0.469 1.00 96.69 86 ILE A CA 1
ATOM 605 C C . ILE A 1 86 ? 9.417 -8.345 -0.505 1.00 96.69 86 ILE A C 1
ATOM 607 O O . ILE A 1 86 ? 10.007 -8.384 -1.581 1.00 96.69 86 ILE A O 1
ATOM 611 N N . GLY A 1 87 ? 10.062 -8.165 0.650 1.00 95.94 87 GLY A N 1
ATOM 612 C CA . GLY A 1 87 ? 11.493 -7.868 0.735 1.00 95.94 87 GLY A CA 1
ATOM 613 C C . GLY A 1 87 ? 12.386 -8.967 0.155 1.00 95.94 87 GLY A C 1
ATOM 614 O O . GLY A 1 87 ? 13.373 -8.661 -0.506 1.00 95.94 87 GLY A O 1
ATOM 615 N N . GLN A 1 88 ? 12.020 -10.238 0.346 1.00 97.25 88 GLN A N 1
ATOM 616 C CA . GLN A 1 88 ? 12.784 -11.376 -0.176 1.00 97.25 88 GLN A CA 1
ATOM 617 C C . GLN A 1 88 ? 12.534 -11.625 -1.669 1.00 97.25 88 GLN A C 1
ATOM 619 O O . GLN A 1 88 ? 13.449 -12.013 -2.390 1.00 97.25 88 GLN A O 1
ATOM 624 N N . ASN A 1 89 ? 11.308 -11.400 -2.154 1.00 96.75 89 ASN A N 1
ATOM 625 C CA . ASN A 1 89 ? 10.942 -11.740 -3.532 1.00 96.75 89 ASN A CA 1
ATOM 626 C C . ASN A 1 89 ? 11.063 -10.572 -4.519 1.00 96.75 89 ASN A C 1
ATOM 628 O O . ASN A 1 89 ? 10.972 -10.802 -5.722 1.00 96.75 89 ASN A O 1
ATOM 632 N N . PHE A 1 90 ? 11.276 -9.334 -4.060 1.00 94.75 90 PHE A N 1
ATOM 633 C CA . PHE A 1 90 ? 11.242 -8.157 -4.933 1.00 94.75 90 PHE A CA 1
ATOM 634 C C . PHE A 1 90 ? 12.226 -8.247 -6.110 1.00 94.75 90 PHE A C 1
ATOM 636 O O . PHE A 1 90 ? 11.805 -8.072 -7.251 1.00 94.75 90 PHE A O 1
ATOM 643 N N . MET A 1 91 ? 13.499 -8.584 -5.867 1.00 96.69 91 MET A N 1
ATOM 644 C CA . MET A 1 91 ? 14.486 -8.754 -6.949 1.00 96.69 91 MET A CA 1
ATOM 645 C C . MET A 1 91 ? 14.085 -9.882 -7.908 1.00 96.69 91 MET A C 1
ATOM 647 O O . MET A 1 91 ? 14.034 -9.663 -9.113 1.00 96.69 91 MET A O 1
ATOM 651 N N . ALA A 1 92 ? 13.674 -11.041 -7.382 1.00 96.94 92 ALA A N 1
ATOM 652 C CA . ALA A 1 92 ? 13.229 -12.169 -8.202 1.00 96.94 92 ALA A CA 1
ATOM 653 C C . ALA A 1 92 ? 12.010 -11.823 -9.081 1.00 96.94 92 ALA A C 1
ATOM 655 O O . ALA A 1 92 ? 11.918 -12.257 -10.229 1.00 96.94 92 ALA A O 1
ATOM 656 N N . TRP A 1 93 ? 11.070 -11.022 -8.573 1.00 96.94 93 TRP A N 1
ATOM 657 C CA . TRP A 1 93 ? 9.930 -10.541 -9.354 1.00 96.94 93 TRP A CA 1
ATOM 658 C C . TRP A 1 93 ? 10.336 -9.519 -10.411 1.00 96.94 93 TRP A C 1
ATOM 660 O O . TRP A 1 93 ? 9.812 -9.570 -11.523 1.00 96.94 93 TRP A O 1
ATOM 670 N N . VAL A 1 94 ? 11.266 -8.615 -10.098 1.00 95.88 94 VAL A N 1
ATOM 671 C CA . VAL A 1 94 ? 11.794 -7.653 -11.075 1.00 95.88 94 VAL A CA 1
ATOM 672 C C . VAL A 1 94 ? 12.531 -8.380 -12.198 1.00 95.88 94 VAL A C 1
ATOM 674 O O . VAL A 1 94 ? 12.281 -8.073 -13.361 1.00 95.88 94 VAL A O 1
ATOM 677 N N . ASP A 1 95 ? 13.343 -9.388 -11.883 1.00 96.50 95 ASP A N 1
ATOM 678 C CA . ASP A 1 95 ? 14.054 -10.192 -12.883 1.00 96.50 95 ASP A CA 1
ATOM 679 C C . ASP A 1 95 ? 13.087 -10.994 -13.764 1.00 96.50 95 ASP A C 1
ATOM 681 O O . ASP A 1 95 ? 13.292 -11.136 -14.970 1.00 96.50 95 ASP A O 1
ATOM 685 N N . ARG A 1 96 ? 12.000 -11.51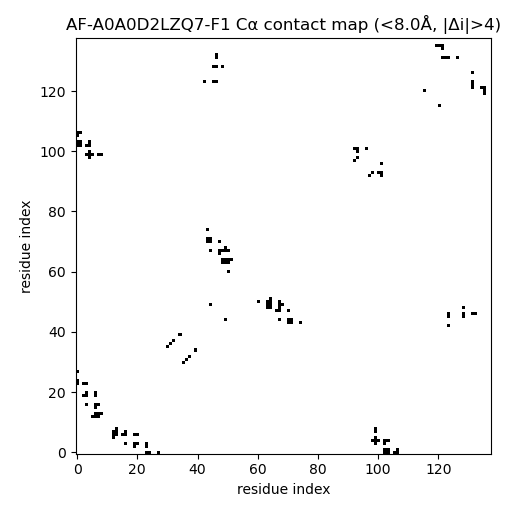3 -13.176 1.00 96.75 96 ARG A N 1
ATOM 686 C CA . ARG A 1 96 ? 11.041 -12.360 -13.894 1.00 96.75 96 ARG A CA 1
ATOM 687 C C . ARG A 1 96 ? 10.018 -11.581 -14.721 1.00 96.75 96 ARG A C 1
ATOM 689 O O . ARG A 1 96 ? 9.652 -12.042 -15.801 1.00 96.75 96 ARG A O 1
ATOM 696 N N . PHE A 1 97 ? 9.513 -10.464 -14.204 1.00 94.56 97 PHE A N 1
ATOM 697 C CA . PHE A 1 97 ? 8.372 -9.732 -14.772 1.00 94.56 97 PHE A CA 1
ATOM 698 C C . PHE A 1 97 ? 8.728 -8.320 -15.251 1.00 94.56 97 PHE A C 1
ATOM 700 O O . PHE A 1 97 ? 7.934 -7.688 -15.947 1.00 94.56 97 PHE A O 1
ATOM 707 N N . GLY A 1 98 ? 9.911 -7.820 -14.898 1.00 93.38 98 GLY A N 1
ATOM 708 C CA . GLY A 1 98 ? 10.336 -6.455 -15.168 1.00 93.38 98 GLY A CA 1
ATOM 709 C C . GLY A 1 98 ? 9.815 -5.449 -14.138 1.00 93.38 98 GLY A C 1
ATOM 710 O O . GLY A 1 98 ? 8.748 -5.600 -13.537 1.00 93.38 98 GLY A O 1
ATOM 711 N N . LEU A 1 99 ? 10.564 -4.358 -13.970 1.00 91.06 99 LEU A N 1
ATOM 712 C CA . LEU A 1 99 ? 10.280 -3.324 -12.970 1.00 91.06 99 LEU A CA 1
ATOM 713 C C . LEU A 1 99 ? 8.909 -2.656 -13.169 1.00 91.06 99 LEU A C 1
ATOM 715 O O . LEU A 1 99 ? 8.194 -2.398 -12.202 1.00 91.06 99 LEU A O 1
ATOM 719 N N . SER A 1 100 ? 8.518 -2.407 -14.423 1.00 91.38 100 SER A N 1
ATOM 720 C CA . SER A 1 100 ? 7.243 -1.751 -14.743 1.00 91.38 100 SER A CA 1
ATOM 721 C C . SER A 1 100 ? 6.031 -2.592 -14.320 1.00 91.38 100 SER A C 1
ATOM 723 O O . SER A 1 100 ? 5.085 -2.061 -13.730 1.00 91.38 100 SER A O 1
ATOM 725 N N . ALA A 1 101 ? 6.078 -3.913 -14.531 1.00 93.38 101 ALA A N 1
ATOM 726 C CA . ALA A 1 101 ? 5.013 -4.821 -14.112 1.00 93.38 101 ALA A CA 1
ATOM 727 C C . ALA A 1 101 ? 4.885 -4.867 -12.582 1.00 93.38 101 ALA A C 1
ATOM 729 O O . ALA A 1 101 ? 3.783 -4.728 -12.052 1.00 93.38 101 ALA A O 1
ATOM 730 N N . VAL A 1 102 ? 6.011 -4.968 -11.867 1.00 94.81 102 VAL A N 1
ATOM 731 C CA . VAL A 1 102 ? 6.035 -4.965 -10.394 1.00 94.81 102 VAL A CA 1
ATOM 732 C C . VAL A 1 102 ? 5.486 -3.648 -9.831 1.00 94.81 102 VAL A C 1
ATOM 734 O O . VAL A 1 102 ? 4.630 -3.657 -8.945 1.00 94.81 102 VAL A O 1
ATOM 737 N N . TYR A 1 103 ? 5.901 -2.502 -10.381 1.00 93.75 103 TYR A N 1
ATOM 738 C CA . TYR A 1 103 ? 5.396 -1.187 -9.961 1.00 93.75 103 TYR A CA 1
ATOM 739 C C . TYR A 1 103 ? 3.906 -1.005 -10.249 1.00 93.75 103 TYR A C 1
ATOM 741 O O . TYR A 1 103 ? 3.194 -0.378 -9.460 1.00 93.75 103 TYR A O 1
ATOM 749 N N . THR A 1 104 ? 3.420 -1.569 -11.352 1.00 94.12 104 THR A N 1
ATOM 750 C CA . THR A 1 104 ? 1.990 -1.586 -11.670 1.00 94.12 104 THR A CA 1
ATOM 751 C C . THR A 1 104 ? 1.226 -2.451 -10.669 1.00 94.12 104 THR A C 1
ATOM 753 O O . THR A 1 104 ? 0.210 -2.007 -10.139 1.00 94.12 104 THR A O 1
ATOM 756 N N . GLY A 1 105 ? 1.754 -3.628 -10.316 1.00 95.38 105 GLY A N 1
ATOM 757 C CA . GLY A 1 105 ? 1.191 -4.494 -9.278 1.00 95.38 105 GLY A CA 1
ATOM 758 C C . GLY A 1 105 ? 1.054 -3.790 -7.925 1.00 95.38 105 GLY A C 1
ATOM 759 O O . GLY A 1 105 ? -0.027 -3.793 -7.339 1.00 95.38 105 GLY A O 1
ATOM 760 N N . PHE A 1 106 ? 2.1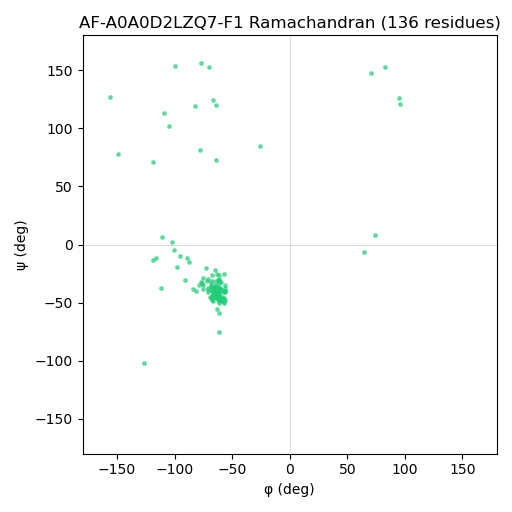01 -3.100 -7.458 1.00 94.69 106 PHE A N 1
ATOM 761 C CA . PHE A 1 106 ? 2.029 -2.327 -6.210 1.00 94.69 106 PHE A CA 1
ATOM 762 C C . PHE A 1 106 ? 1.041 -1.161 -6.273 1.00 94.69 106 PHE A C 1
ATOM 764 O O . PHE A 1 106 ? 0.370 -0.865 -5.281 1.00 94.69 106 PHE A O 1
ATOM 771 N N . ALA A 1 107 ? 0.918 -0.502 -7.426 1.00 94.56 107 ALA A N 1
ATOM 772 C CA . ALA A 1 107 ? -0.086 0.538 -7.598 1.00 94.56 107 ALA A CA 1
ATOM 773 C C . ALA A 1 107 ? -1.513 -0.019 -7.506 1.00 94.56 107 ALA A C 1
ATOM 775 O O . ALA A 1 107 ? -2.338 0.554 -6.799 1.00 94.56 107 ALA A O 1
ATOM 776 N N . LEU A 1 108 ? -1.792 -1.145 -8.168 1.00 96.19 108 LEU A N 1
ATOM 777 C CA . LEU A 1 108 ? -3.098 -1.803 -8.098 1.00 96.19 108 LEU A CA 1
ATOM 778 C C . LEU A 1 108 ? -3.413 -2.272 -6.676 1.00 96.19 108 LEU A C 1
ATOM 780 O O . LEU A 1 108 ? -4.503 -2.003 -6.181 1.00 96.19 108 LEU A O 1
ATOM 784 N N . ALA A 1 109 ? -2.450 -2.889 -5.986 1.00 95.44 109 ALA A N 1
ATOM 785 C CA . ALA A 1 109 ? -2.612 -3.291 -4.590 1.00 95.44 109 ALA A CA 1
ATOM 786 C C . ALA A 1 109 ? -2.947 -2.094 -3.682 1.00 95.44 109 ALA A C 1
ATOM 788 O O . ALA A 1 109 ? -3.814 -2.197 -2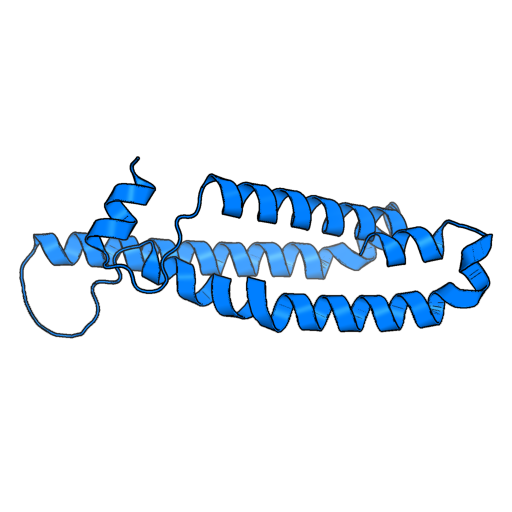.817 1.00 95.44 109 ALA A O 1
ATOM 789 N N . SER A 1 110 ? -2.317 -0.940 -3.922 1.00 94.25 110 SER A N 1
ATOM 790 C CA . SER A 1 110 ? -2.592 0.296 -3.179 1.00 94.25 110 SER A CA 1
ATOM 791 C C . SER A 1 110 ? -4.007 0.826 -3.437 1.00 94.25 110 SER A C 1
ATOM 793 O O . SER A 1 110 ? -4.679 1.250 -2.501 1.00 94.25 110 SER A O 1
ATOM 795 N N . LEU A 1 111 ? -4.488 0.773 -4.684 1.00 95.50 111 LEU A N 1
ATOM 796 C CA . LEU A 1 111 ? -5.856 1.174 -5.038 1.00 95.50 111 LEU A CA 1
ATOM 797 C C . LEU A 1 111 ? -6.905 0.233 -4.435 1.00 95.50 111 LEU A C 1
ATOM 799 O O . LEU A 1 111 ? -7.901 0.703 -3.892 1.00 95.50 111 LEU A O 1
ATOM 803 N N . ILE A 1 112 ? -6.664 -1.080 -4.483 1.00 96.81 112 ILE A N 1
ATOM 804 C CA . ILE A 1 112 ? -7.533 -2.086 -3.855 1.00 96.81 112 ILE A CA 1
ATOM 805 C C . ILE A 1 112 ? -7.586 -1.861 -2.341 1.00 96.81 112 ILE A C 1
ATOM 807 O O . ILE A 1 112 ? -8.671 -1.848 -1.765 1.00 96.81 112 ILE A O 1
ATOM 811 N N . GLY A 1 113 ? -6.436 -1.628 -1.703 1.00 94.56 113 GLY A N 1
ATOM 812 C CA . GLY A 1 113 ? -6.366 -1.315 -0.276 1.00 94.56 113 GLY A CA 1
ATOM 813 C C . GLY A 1 113 ? -7.136 -0.043 0.082 1.00 94.56 113 GLY A C 1
ATOM 814 O O . GLY A 1 113 ? -7.927 -0.053 1.021 1.00 94.56 113 GLY A O 1
ATOM 815 N N . ALA A 1 114 ? -6.972 1.031 -0.695 1.00 94.25 114 ALA A N 1
ATOM 816 C CA . ALA A 1 114 ? -7.711 2.275 -0.491 1.00 94.25 114 ALA A CA 1
ATOM 817 C C . ALA A 1 114 ? -9.229 2.080 -0.643 1.00 94.25 114 ALA A C 1
ATOM 819 O O . ALA A 1 114 ? -9.990 2.549 0.199 1.00 94.25 114 ALA A O 1
ATOM 820 N N . ALA A 1 115 ? -9.667 1.343 -1.669 1.00 96.75 115 ALA A N 1
ATOM 821 C CA . ALA A 1 115 ? -11.078 1.024 -1.876 1.00 96.75 115 ALA A CA 1
ATOM 822 C C . ALA A 1 115 ? -11.648 0.170 -0.732 1.00 96.75 115 ALA A C 1
ATOM 824 O O . ALA A 1 115 ? -12.749 0.436 -0.254 1.00 96.75 115 ALA A O 1
ATOM 825 N N . TYR A 1 116 ? -10.887 -0.818 -0.253 1.00 95.06 116 TYR A N 1
ATOM 826 C CA . TYR A 1 116 ? -11.285 -1.648 0.881 1.00 95.06 116 TYR A CA 1
ATOM 827 C C . TYR A 1 116 ? -11.451 -0.820 2.158 1.00 95.06 116 TYR A C 1
ATOM 829 O O . TYR A 1 116 ? -12.477 -0.945 2.824 1.00 95.06 116 TYR A O 1
ATOM 837 N N . ILE A 1 117 ? -10.477 0.041 2.479 1.00 93.38 117 ILE A N 1
ATOM 838 C CA . ILE A 1 117 ? -10.531 0.924 3.653 1.00 93.38 117 ILE A CA 1
ATOM 839 C C . ILE A 1 117 ? -11.742 1.851 3.549 1.00 93.38 117 ILE A C 1
ATOM 841 O O . ILE A 1 117 ? -12.533 1.922 4.481 1.00 93.38 117 ILE A O 1
ATOM 845 N N . GLN A 1 118 ? -11.941 2.488 2.394 1.00 93.06 118 GLN A N 1
ATOM 846 C CA . GLN A 1 118 ? -13.061 3.399 2.171 1.00 93.06 118 GLN A CA 1
ATOM 847 C C . GLN A 1 118 ? -14.434 2.731 2.354 1.00 93.06 118 GLN A C 1
ATOM 849 O O . GLN A 1 118 ? -15.380 3.408 2.753 1.00 93.06 118 GLN A O 1
ATOM 854 N N . ALA A 1 119 ? -14.549 1.438 2.038 1.00 92.50 119 ALA A N 1
ATOM 855 C CA . ALA A 1 119 ? -15.804 0.696 2.112 1.00 92.50 119 ALA A CA 1
ATOM 856 C C . ALA A 1 119 ? -16.049 -0.001 3.462 1.00 92.50 119 ALA A C 1
ATOM 858 O O . ALA A 1 119 ? -17.203 -0.168 3.835 1.00 92.50 119 ALA A O 1
ATOM 859 N N . ASN A 1 120 ? -14.998 -0.432 4.171 1.00 90.94 120 ASN A N 1
ATOM 860 C CA . ASN A 1 120 ? -15.131 -1.335 5.327 1.00 90.94 120 ASN A CA 1
ATOM 861 C C . ASN A 1 120 ? -14.616 -0.751 6.647 1.00 90.94 120 ASN A C 1
ATOM 863 O O . ASN A 1 120 ? -14.845 -1.345 7.698 1.00 90.94 120 ASN A O 1
ATOM 867 N N . VAL A 1 121 ? -13.867 0.354 6.618 1.00 91.50 121 VAL A N 1
ATOM 868 C CA . VAL A 1 121 ? -13.232 0.907 7.818 1.00 91.50 121 VAL A CA 1
ATOM 869 C C . VAL A 1 121 ? -13.932 2.211 8.209 1.00 91.50 121 VAL A C 1
ATOM 871 O O . VAL A 1 121 ? -13.839 3.187 7.461 1.00 91.50 121 VAL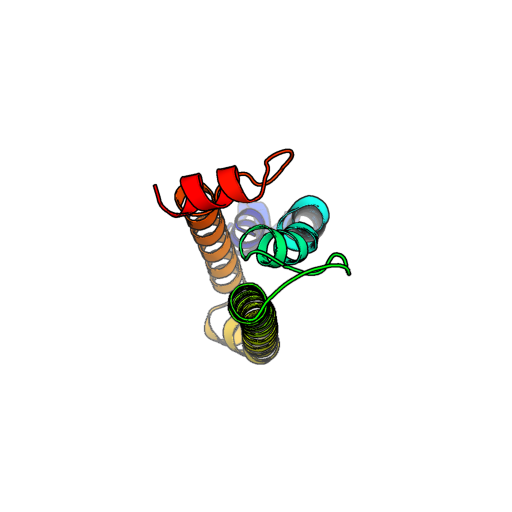 A O 1
ATOM 874 N N . PRO A 1 122 ? -14.631 2.256 9.360 1.00 90.88 122 PRO A N 1
ATOM 875 C CA . PRO A 1 122 ? -15.288 3.472 9.818 1.00 90.88 122 PRO A CA 1
ATOM 876 C C . PRO A 1 122 ? -14.265 4.522 10.266 1.00 90.88 122 PRO A C 1
ATOM 878 O O . PRO A 1 122 ? -13.170 4.199 10.726 1.00 90.88 122 PRO A O 1
ATOM 881 N N . GLU A 1 123 ? -14.645 5.797 10.170 1.00 91.56 123 GLU A N 1
ATOM 882 C CA . GLU A 1 123 ? -13.851 6.899 10.720 1.00 91.56 123 GLU A CA 1
ATOM 883 C C . GLU A 1 123 ? -13.839 6.811 12.251 1.00 91.56 123 GLU A C 1
ATOM 885 O O . GLU A 1 123 ? -14.903 6.812 12.872 1.00 91.56 123 GLU A O 1
ATOM 890 N N . THR A 1 124 ? -12.652 6.759 12.855 1.00 90.88 124 THR A N 1
ATOM 891 C CA . THR A 1 124 ? -12.454 6.630 14.308 1.00 90.88 124 THR A CA 1
ATOM 892 C C . THR A 1 124 ? -12.191 7.974 14.988 1.00 90.88 124 THR A C 1
ATOM 894 O O . THR A 1 124 ? -12.387 8.119 16.199 1.00 90.88 124 THR A O 1
ATOM 897 N N . LYS A 1 125 ? -11.782 9.000 14.231 1.00 88.94 125 LYS A N 1
ATOM 898 C CA . LYS A 1 125 ? -11.368 10.294 14.773 1.00 88.94 125 LYS A CA 1
ATOM 899 C C . LYS A 1 125 ? -12.515 11.012 15.480 1.00 88.94 125 LYS A C 1
ATOM 901 O O . LYS A 1 125 ? -13.515 11.388 14.876 1.00 88.94 125 LYS A O 1
ATOM 906 N N . GLY A 1 126 ? -12.309 11.287 16.768 1.00 87.94 126 GLY A N 1
ATOM 907 C CA . GLY A 1 126 ? -13.246 12.059 17.588 1.00 87.94 126 GLY A CA 1
ATOM 908 C C . GLY A 1 126 ? -14.513 11.303 17.993 1.00 87.94 126 GLY A C 1
ATOM 909 O O . GLY A 1 126 ? -15.404 11.926 18.565 1.00 87.94 126 GLY A O 1
ATOM 910 N N . LYS A 1 127 ? -14.594 9.992 17.729 1.00 87.06 127 LYS A N 1
ATOM 911 C CA . LYS A 1 127 ? -15.733 9.147 18.106 1.00 87.06 127 LYS A CA 1
ATOM 912 C C . LYS A 1 127 ? -15.448 8.343 19.369 1.00 87.06 127 LYS A C 1
ATOM 914 O O . LYS A 1 127 ? -14.302 8.032 19.693 1.00 87.06 127 LYS A O 1
ATOM 919 N N . SER A 1 128 ? -16.506 7.992 20.090 1.00 86.56 128 SER A N 1
ATOM 920 C CA . SER A 1 128 ? -16.432 7.029 21.185 1.00 86.56 128 SER A CA 1
ATOM 921 C C . SER A 1 128 ? -16.366 5.592 20.657 1.00 86.56 128 SER A C 1
ATOM 923 O O . SER A 1 128 ? -16.855 5.283 19.571 1.00 86.56 128 SER A O 1
ATOM 925 N N . PHE A 1 129 ? -15.826 4.676 21.463 1.00 79.44 129 PHE A N 1
ATOM 926 C CA . PHE A 1 129 ? -15.767 3.250 21.120 1.00 79.44 129 PHE A CA 1
ATOM 927 C C . PHE A 1 129 ? -17.141 2.643 20.799 1.00 79.44 129 PHE A C 1
ATOM 929 O O . PHE A 1 129 ? -17.269 1.843 19.878 1.00 79.44 129 PHE A O 1
ATOM 936 N N . GLY A 1 130 ? -18.192 3.066 21.511 1.00 80.31 130 GLY A N 1
ATOM 937 C CA . GLY A 1 130 ? -19.554 2.592 21.254 1.00 80.31 130 GLY A CA 1
ATOM 938 C C . GLY A 1 130 ? -20.086 3.014 19.881 1.00 80.31 130 GLY A C 1
ATOM 939 O O . GLY A 1 130 ? -20.765 2.229 19.221 1.00 80.31 130 GLY A O 1
ATOM 940 N N . GLU A 1 13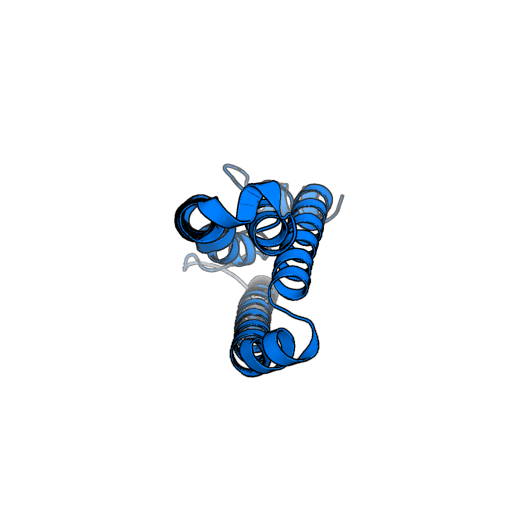1 ? -19.753 4.226 19.430 1.00 84.50 131 GLU A N 1
ATOM 941 C CA . GLU A 1 131 ? -20.109 4.714 18.092 1.00 84.50 131 GLU A CA 1
ATOM 942 C C . GLU A 1 131 ? -19.338 3.957 17.007 1.00 84.50 131 GLU A C 1
ATOM 944 O O . GLU A 1 131 ? -19.952 3.474 16.058 1.00 84.50 131 GLU A O 1
ATOM 949 N N . ILE A 1 132 ? -18.028 3.761 17.195 1.00 86.12 132 ILE A N 1
ATOM 950 C CA . ILE A 1 132 ? -17.176 2.991 16.272 1.00 86.12 132 ILE A CA 1
ATOM 951 C C . ILE A 1 132 ? -17.705 1.561 16.121 1.00 86.12 132 ILE A C 1
ATOM 953 O O . ILE A 1 132 ? -17.871 1.072 15.007 1.00 86.12 132 ILE A O 1
ATOM 957 N N . GLN A 1 133 ? -18.032 0.893 17.230 1.00 83.00 133 GLN A N 1
ATOM 958 C CA . GLN A 1 133 ? -18.516 -0.486 17.199 1.00 83.00 133 GLN A CA 1
ATOM 959 C C . GLN A 1 133 ? -19.898 -0.611 16.547 1.00 83.00 133 GLN A C 1
ATOM 961 O O . GLN A 1 133 ? -20.191 -1.636 15.927 1.00 83.00 133 GLN A O 1
ATOM 966 N N . LYS A 1 134 ? -20.750 0.414 16.679 1.00 85.50 134 LYS A N 1
ATOM 967 C CA . LYS A 1 134 ? -22.047 0.468 16.000 1.00 85.50 134 LYS A CA 1
ATOM 968 C C . LYS A 1 134 ? -21.872 0.611 14.491 1.00 85.50 134 LYS A C 1
ATOM 970 O O . LYS A 1 134 ? -22.557 -0.089 13.761 1.00 85.50 134 LYS A O 1
ATOM 975 N N . GLU A 1 135 ? -20.969 1.480 14.043 1.00 87.00 135 GLU A N 1
ATOM 976 C CA . GLU A 1 135 ? -20.671 1.659 12.616 1.00 87.00 135 GLU A CA 1
ATOM 977 C C . GLU A 1 135 ? -19.981 0.438 12.003 1.00 87.00 135 GLU A C 1
ATOM 979 O O . GLU A 1 135 ? -20.277 0.082 10.873 1.00 87.00 135 GLU A O 1
ATOM 984 N N . LEU A 1 136 ? -19.111 -0.241 12.755 1.00 84.69 136 LEU A N 1
ATOM 985 C CA . LEU A 1 136 ? -18.438 -1.459 12.297 1.00 84.69 136 LEU A CA 1
ATOM 986 C C . LEU A 1 136 ? -19.402 -2.648 12.110 1.00 84.69 136 LEU A C 1
ATOM 988 O O . LEU A 1 136 ? -19.113 -3.555 11.336 1.00 84.69 136 LEU A O 1
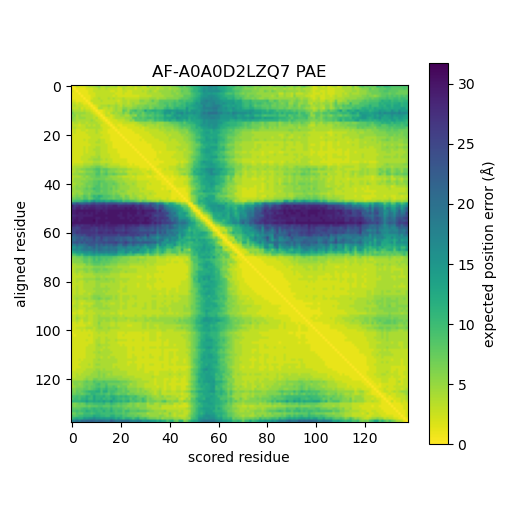ATOM 992 N N . ASN A 1 137 ? -20.520 -2.661 12.842 1.00 81.31 137 ASN A N 1
ATOM 993 C CA . ASN A 1 137 ? -21.535 -3.720 12.793 1.00 81.31 137 ASN A CA 1
ATOM 994 C C . ASN A 1 137 ? -22.782 -3.337 11.969 1.00 81.31 137 ASN A C 1
ATOM 996 O O . ASN A 1 137 ? -23.748 -4.105 11.973 1.00 81.31 137 ASN A O 1
ATOM 1000 N N . ALA A 1 138 ? -22.799 -2.147 11.362 1.00 73.88 138 ALA A N 1
ATOM 1001 C CA . ALA A 1 138 ? -23.900 -1.652 10.533 1.00 73.88 138 ALA A CA 1
ATOM 1002 C C . ALA A 1 138 ? -23.785 -2.175 9.096 1.00 73.88 138 ALA A C 1
ATOM 1004 O O . ALA A 1 138 ? -24.852 -2.484 8.521 1.00 73.88 138 ALA A O 1
#

InterPro domains:
  IPR005828 Major facilitator, sugar transporter-like [PF00083] (1-135)
  IPR036259 MFS transporter superfamily [G3DSA:1.20.1250.20] (1-138)
  IPR036259 MFS transporter superfamily [SSF103473] (1-135)
  IPR050360 Major Facilitator Superfamily Sugar Transporters [PTHR48022] (1-135)

Mean predicted aligned error: 7.34 Å

Foldseek 3Di:
DLQLLCLVPPPVNVVVNVVSVVVVVVVVVVVCVVPVPVVLLVQLCLLQVCPDPDDDDDPVSVVSNVVSVVSNVVSVVVVVVVVCVCVVCVVVCCVVPNPSVVVVVVVVVVVVVVVCCVVQPDDRPPDDSVVSNVVNVD

Organism: NCBI:txid145388